Protein AF-A0A4Y2HBX7-F1 (afdb_monomer)

Radius of gyration: 22.75 Å; Cα contacts (8 Å, |Δi|>4): 56; chains: 1; bounding box: 49×30×63 Å

Secondary structure (DSSP, 8-state):
-EEESSSS-GGGTTS-GGGSSS-EEE-S-S---S-EEETTEEE-PPPTT-HHHH-HIIIIIHHHHHHHHHHHHHHHHHHHHHHHHHHHHT-

InterPro domains:
  IPR004875 DDE superfamily endonuclease domain [PF03184] (36-85)

Mean predicted aligned error: 15.39 Å

pLDDT: mean 73.84, std 13.21, range [50.97, 95.75]

Sequence (91 aa):
MIIGKSKKPTGFKNVNISSLPVYYRNQKSAWDEEQLASGEIKAYFLLPNVTSLLQPLDQDALENLKLNYRKKLLGKLIEDLEEQRATECLK

Foldseek 3Di:
DAEEQDPQDPVCVPPDQVPDPDDYYHDNDLPPPPFPDPDPDTDDRDDPPCCQVPPPCVPPVVVVVVVVVVVVVVVVVVVVVVVVVVVVVVD

Solvent-accessible surface area (backbone atoms only — not comparable to full-atom values): 5776 Å² total; per-residue (Å²): 117,48,77,40,66,49,88,70,45,78,96,46,72,90,50,68,60,86,77,44,101,47,59,74,44,64,39,86,67,89,75,74,77,70,69,55,56,6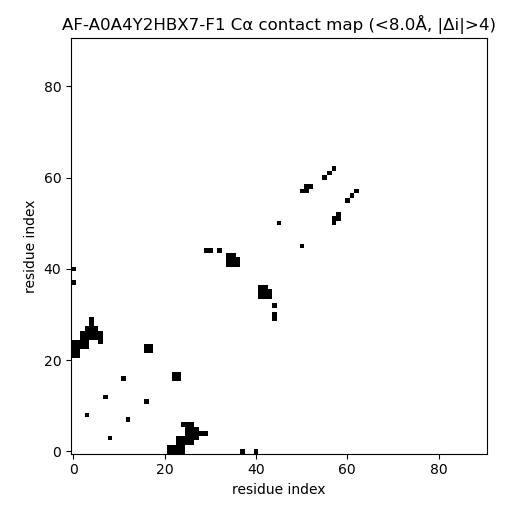7,80,90,50,75,56,78,82,77,62,92,91,43,57,69,82,72,31,68,59,65,45,56,54,46,46,53,51,52,52,53,49,52,54,53,51,51,50,52,54,51,51,56,53,53,52,53,50,54,62,57,77,76,109

Organism: Araneus ventricosus (NCBI:txid182803)

Structure (mmCIF, N/CA/C/O backbone):
data_AF-A0A4Y2HBX7-F1
#
_entry.id   AF-A0A4Y2HBX7-F1
#
loop_
_atom_site.group_PDB
_atom_site.id
_atom_site.type_symbol
_atom_site.label_atom_id
_atom_site.label_alt_id
_atom_site.label_comp_id
_atom_site.label_asym_id
_atom_site.label_entity_id
_atom_site.label_seq_id
_atom_site.pdbx_PDB_ins_code
_atom_site.Cartn_x
_atom_site.Cartn_y
_atom_site.Cartn_z
_atom_site.occupancy
_atom_site.B_iso_or_equiv
_atom_site.auth_seq_id
_atom_site.auth_comp_id
_atom_site.auth_asym_id
_atom_site.auth_atom_id
_atom_site.pdbx_PDB_model_num
ATOM 1 N N . MET A 1 1 ? 2.001 -5.652 -18.010 1.00 65.75 1 MET A N 1
ATOM 2 C CA . MET A 1 1 ? 2.790 -6.825 -17.570 1.00 65.75 1 MET A CA 1
ATOM 3 C C . MET A 1 1 ? 3.143 -6.637 -16.102 1.00 65.75 1 MET A C 1
ATOM 5 O O . MET A 1 1 ? 3.623 -5.567 -15.761 1.00 65.75 1 MET A O 1
ATOM 9 N N . ILE A 1 2 ? 2.861 -7.617 -15.241 1.00 70.50 2 ILE A N 1
ATOM 10 C CA . ILE A 1 2 ? 3.171 -7.595 -13.801 1.00 70.50 2 ILE A CA 1
ATOM 11 C C . ILE A 1 2 ? 4.300 -8.594 -13.538 1.00 70.50 2 ILE A C 1
ATOM 13 O O . ILE A 1 2 ? 4.226 -9.741 -13.972 1.00 70.50 2 ILE A O 1
ATOM 17 N N . ILE A 1 3 ? 5.339 -8.178 -12.818 1.00 74.62 3 ILE A N 1
ATOM 18 C CA . ILE A 1 3 ? 6.492 -9.028 -12.496 1.00 74.62 3 ILE A CA 1
ATOM 19 C C . ILE A 1 3 ? 6.580 -9.163 -10.982 1.00 74.62 3 ILE A C 1
ATOM 21 O O . ILE A 1 3 ? 6.463 -8.175 -10.260 1.00 74.62 3 ILE A O 1
ATOM 25 N N . GLY A 1 4 ? 6.753 -10.386 -10.485 1.00 74.12 4 GLY A N 1
ATOM 26 C CA . GLY A 1 4 ? 6.772 -10.638 -9.049 1.00 74.12 4 GLY A CA 1
ATOM 27 C C . GLY A 1 4 ? 7.722 -11.746 -8.620 1.00 74.12 4 GLY A C 1
ATOM 28 O O . GLY A 1 4 ? 8.070 -12.648 -9.375 1.00 74.12 4 GLY A O 1
ATOM 29 N N . LYS A 1 5 ? 8.119 -11.685 -7.349 1.00 75.31 5 LYS A N 1
ATOM 30 C CA . LYS A 1 5 ? 9.071 -12.616 -6.729 1.00 75.31 5 LYS A CA 1
ATOM 31 C C . LYS A 1 5 ? 8.540 -14.027 -6.538 1.00 75.31 5 LYS A C 1
ATOM 33 O O . LYS A 1 5 ? 9.284 -15.000 -6.650 1.00 75.31 5 LYS A O 1
ATOM 38 N N . SER A 1 6 ? 7.253 -14.139 -6.224 1.00 80.00 6 SER A N 1
ATOM 39 C CA . SER A 1 6 ? 6.604 -15.413 -5.926 1.00 80.00 6 SER A CA 1
ATOM 40 C C . SER A 1 6 ? 6.034 -16.038 -7.189 1.00 80.00 6 SER A C 1
ATOM 42 O O . SER A 1 6 ? 5.468 -15.345 -8.022 1.00 80.00 6 SER A O 1
ATOM 44 N N . LYS A 1 7 ? 6.157 -17.355 -7.357 1.00 80.25 7 LYS A N 1
ATOM 45 C CA . LYS A 1 7 ? 5.525 -18.046 -8.492 1.00 80.25 7 LYS A CA 1
ATOM 46 C C . LYS A 1 7 ? 3.999 -18.061 -8.353 1.00 80.25 7 LYS A C 1
ATOM 48 O O . LYS A 1 7 ? 3.289 -18.104 -9.350 1.00 80.25 7 LYS A O 1
ATOM 53 N N . LYS A 1 8 ? 3.512 -17.992 -7.109 1.00 82.62 8 LYS A N 1
ATOM 54 C CA . LYS A 1 8 ? 2.096 -17.911 -6.747 1.00 82.62 8 LYS A CA 1
ATOM 55 C C . LYS A 1 8 ? 1.908 -16.778 -5.729 1.00 82.62 8 LYS A C 1
ATOM 57 O O . LYS A 1 8 ? 2.024 -17.012 -4.521 1.00 82.62 8 LYS A O 1
ATOM 62 N N . PRO A 1 9 ? 1.717 -15.530 -6.190 1.00 82.81 9 PRO A N 1
ATOM 63 C CA . PRO A 1 9 ? 1.555 -14.384 -5.303 1.00 82.81 9 PRO A CA 1
ATOM 64 C C . PRO A 1 9 ? 0.345 -14.558 -4.382 1.00 82.81 9 PRO A C 1
ATOM 66 O O . PRO A 1 9 ? -0.701 -15.071 -4.778 1.00 82.81 9 PRO A O 1
ATOM 69 N N . THR A 1 10 ? 0.500 -14.122 -3.134 1.00 79.06 10 THR A N 1
ATOM 70 C CA . THR A 1 10 ? -0.497 -14.283 -2.068 1.00 79.06 10 THR A CA 1
ATOM 71 C C . THR A 1 10 ? -1.836 -13.645 -2.419 1.00 79.06 10 THR A C 1
ATOM 73 O O . THR A 1 10 ? -2.866 -14.287 -2.232 1.00 79.06 10 THR A O 1
ATOM 76 N N . GLY A 1 11 ? -1.812 -12.449 -3.014 1.00 76.69 11 GLY A N 1
ATOM 77 C CA . GLY A 1 11 ? -3.006 -11.727 -3.469 1.00 76.69 11 GLY A CA 1
ATOM 78 C C . GLY A 1 11 ? -3.771 -12.388 -4.622 1.00 76.69 11 GLY A C 1
ATOM 79 O O . GLY A 1 11 ? -4.895 -11.994 -4.897 1.00 76.69 11 GLY A O 1
ATOM 80 N N . PHE A 1 12 ? -3.208 -13.417 -5.266 1.00 78.56 12 PHE A N 1
ATOM 81 C CA . PHE A 1 12 ? -3.846 -14.142 -6.372 1.00 78.56 12 PHE A CA 1
ATOM 82 C C . PHE A 1 12 ? -3.887 -15.657 -6.130 1.00 78.56 12 PHE A C 1
ATOM 84 O O . PHE A 1 12 ? -3.995 -16.440 -7.070 1.00 78.56 12 PHE A O 1
ATOM 91 N N . LYS A 1 13 ? -3.800 -16.113 -4.871 1.00 78.69 13 LYS A N 1
ATOM 92 C CA . LYS A 1 13 ? -3.748 -17.552 -4.539 1.00 78.69 13 LYS A CA 1
ATOM 93 C C . LYS A 1 13 ? -4.939 -18.359 -5.070 1.00 78.69 13 LYS A C 1
ATOM 95 O O . LYS A 1 13 ? -4.750 -19.537 -5.382 1.00 78.69 13 LYS A O 1
ATOM 100 N N . ASN A 1 14 ? -6.099 -17.711 -5.190 1.00 83.25 14 ASN A N 1
ATOM 101 C CA . ASN A 1 14 ? -7.374 -18.295 -5.618 1.00 83.25 14 ASN A CA 1
ATOM 102 C C . ASN A 1 14 ? -7.873 -17.720 -6.954 1.00 83.25 14 ASN A C 1
ATOM 104 O O . ASN A 1 14 ? -9.034 -17.899 -7.305 1.00 83.25 14 ASN A O 1
ATOM 108 N N . VAL A 1 15 ? -7.017 -17.001 -7.683 1.00 81.94 15 VAL A N 1
ATOM 109 C CA . VAL A 1 15 ? -7.352 -16.417 -8.984 1.00 81.94 15 VA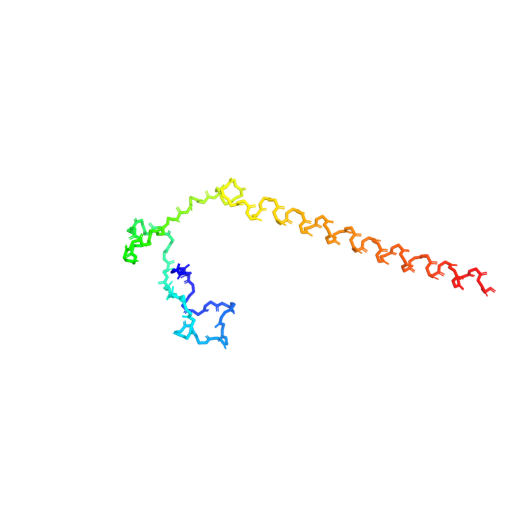L A CA 1
ATOM 110 C C . VAL A 1 15 ? -6.554 -17.143 -10.055 1.00 81.94 15 VAL A C 1
ATOM 112 O O . VAL A 1 15 ? -5.360 -17.399 -9.881 1.00 81.94 15 VAL A O 1
ATOM 115 N N . ASN A 1 16 ? -7.202 -17.474 -11.173 1.00 81.62 16 ASN A N 1
ATOM 116 C CA . ASN A 1 16 ? -6.480 -17.981 -12.325 1.00 81.62 16 ASN A CA 1
ATOM 117 C C . ASN A 1 16 ? -5.695 -16.828 -12.970 1.00 81.62 16 ASN A C 1
ATOM 119 O O . ASN A 1 16 ? -6.250 -15.932 -13.593 1.00 81.62 16 ASN A O 1
ATOM 123 N N . ILE A 1 17 ? -4.379 -16.841 -12.792 1.00 76.50 17 ILE A N 1
ATOM 124 C CA . ILE A 1 17 ? -3.486 -15.795 -13.295 1.00 76.50 17 ILE A CA 1
ATOM 125 C C . ILE A 1 17 ? -3.522 -15.695 -14.828 1.00 76.50 17 ILE A C 1
ATOM 127 O O . ILE A 1 17 ? -3.367 -14.597 -15.352 1.00 76.50 17 ILE A O 1
ATOM 131 N N . SER A 1 18 ? -3.765 -16.797 -15.552 1.00 77.94 18 SER A N 1
ATOM 132 C CA . SER A 1 18 ? -3.855 -16.762 -17.018 1.00 77.94 18 SER A CA 1
ATOM 133 C C . SER A 1 18 ? -5.176 -16.197 -17.536 1.00 77.94 18 SER A C 1
ATOM 135 O O . SER A 1 18 ? -5.247 -15.834 -18.705 1.00 77.94 18 SER A O 1
ATOM 137 N N . SER A 1 19 ? -6.208 -16.094 -16.692 1.00 82.56 19 SER A N 1
ATOM 138 C CA . SER A 1 19 ? -7.481 -15.469 -17.067 1.00 82.56 19 SER A CA 1
ATOM 139 C C . SER A 1 19 ? -7.507 -13.962 -16.812 1.00 82.56 19 SER A C 1
ATOM 141 O O . SER A 1 19 ? -8.505 -13.312 -17.111 1.00 82.56 19 SER A O 1
ATOM 143 N N . LEU A 1 20 ? -6.453 -13.395 -16.219 1.00 78.25 20 LEU A N 1
ATOM 144 C CA . LEU A 1 20 ? -6.350 -11.954 -16.032 1.00 78.25 20 LEU A CA 1
ATOM 145 C C . LEU A 1 20 ? -5.962 -11.294 -17.363 1.00 78.25 20 LEU A C 1
ATOM 147 O O . LEU A 1 20 ? -5.093 -11.813 -18.063 1.00 78.25 20 LEU A O 1
ATOM 151 N N . PRO A 1 21 ? -6.490 -10.098 -17.683 1.00 77.38 21 PRO A N 1
ATOM 152 C CA . PRO A 1 21 ? -6.079 -9.323 -18.861 1.00 77.38 21 PRO A CA 1
ATOM 153 C C . PRO A 1 21 ? -4.651 -8.754 -18.729 1.00 77.38 21 PRO A C 1
ATOM 155 O O . PRO A 1 21 ? -4.265 -7.818 -19.425 1.00 77.38 21 PRO A O 1
ATOM 158 N N . VAL A 1 22 ? -3.857 -9.284 -17.796 1.00 71.06 22 VAL A N 1
ATOM 159 C CA . VAL A 1 22 ? -2.534 -8.799 -17.435 1.00 71.06 22 VAL A CA 1
ATOM 160 C C . VAL A 1 22 ? -1.585 -9.984 -17.290 1.00 71.06 22 VAL A C 1
ATOM 162 O O . VAL A 1 22 ? -1.749 -10.827 -16.413 1.00 71.06 22 VAL A O 1
ATOM 165 N N . TYR A 1 23 ? 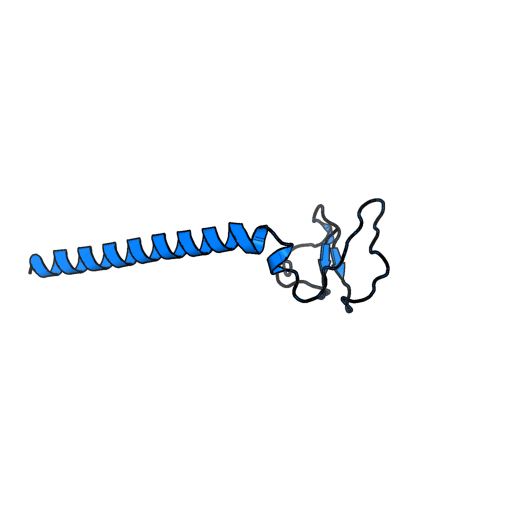-0.548 -10.011 -18.130 1.00 75.00 23 TYR A N 1
ATOM 166 C CA . TYR A 1 23 ? 0.489 -11.042 -18.101 1.00 75.00 23 TYR A CA 1
ATOM 167 C C . TYR A 1 23 ? 1.341 -10.945 -16.827 1.00 75.00 23 TYR A C 1
ATOM 169 O O . TYR A 1 23 ? 1.955 -9.900 -16.583 1.00 75.00 23 TYR A O 1
ATOM 177 N N . TYR A 1 24 ? 1.389 -12.025 -16.041 1.00 79.88 24 TYR A N 1
ATOM 178 C CA . TYR A 1 24 ? 2.205 -12.147 -14.830 1.00 79.88 24 TYR A CA 1
ATOM 179 C C . TYR A 1 24 ? 3.449 -13.008 -15.078 1.00 79.88 24 TYR A C 1
ATOM 181 O O . TYR A 1 24 ? 3.331 -14.146 -15.531 1.00 79.88 24 TYR A O 1
ATOM 189 N N . ARG A 1 25 ? 4.635 -12.514 -14.706 1.00 78.00 25 ARG A N 1
ATOM 190 C CA . ARG A 1 25 ? 5.899 -13.267 -14.779 1.00 78.00 25 ARG A CA 1
ATOM 191 C C . ARG A 1 25 ? 6.555 -13.374 -13.404 1.00 78.00 25 ARG A C 1
ATOM 193 O O . ARG A 1 25 ? 6.709 -12.380 -12.697 1.00 78.00 25 ARG A O 1
ATOM 200 N N . ASN A 1 26 ? 6.983 -14.582 -13.039 1.00 80.56 26 ASN A N 1
ATOM 201 C CA . ASN A 1 26 ? 7.800 -14.797 -11.848 1.00 80.56 26 ASN A CA 1
ATOM 202 C C . ASN A 1 26 ? 9.281 -14.501 -12.130 1.00 80.56 26 ASN A C 1
ATOM 204 O O . ASN A 1 26 ? 9.822 -15.027 -13.100 1.00 80.56 26 ASN A O 1
ATOM 208 N N . GLN A 1 27 ? 9.943 -13.746 -11.252 1.00 74.00 27 GLN A N 1
ATOM 209 C CA . GLN A 1 27 ? 11.386 -13.512 -11.302 1.00 74.00 27 GLN A CA 1
ATOM 210 C C . GLN A 1 27 ? 11.997 -13.618 -9.902 1.00 74.00 27 GLN A C 1
ATOM 212 O O . GLN A 1 27 ? 11.617 -12.892 -8.984 1.00 74.00 27 GLN A O 1
ATOM 217 N N . LYS A 1 28 ? 12.935 -14.554 -9.721 1.00 66.75 28 LYS A N 1
ATOM 218 C CA . LYS A 1 28 ? 13.536 -14.848 -8.408 1.00 66.75 28 LYS A CA 1
ATOM 219 C C . LYS A 1 28 ? 14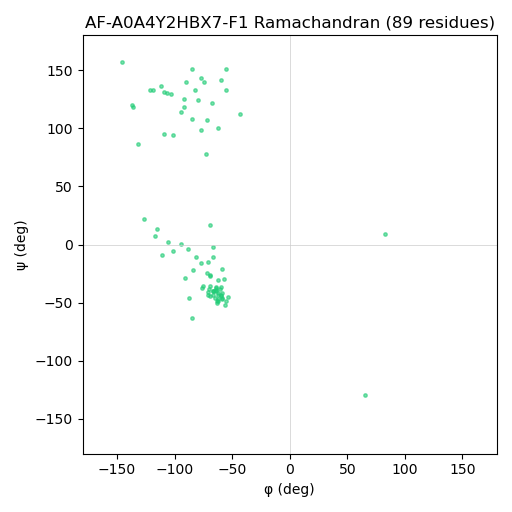.473 -13.718 -7.944 1.00 66.75 28 LYS A C 1
ATOM 221 O O . LYS A 1 28 ? 14.390 -13.263 -6.801 1.00 66.75 28 LYS A O 1
ATOM 226 N N . SER A 1 29 ? 15.299 -13.195 -8.841 1.00 62.09 29 SER A N 1
ATOM 227 C CA . SER A 1 29 ? 16.170 -12.022 -8.660 1.00 62.09 29 SER A CA 1
ATOM 228 C C . SER A 1 29 ? 15.394 -10.725 -8.935 1.00 62.09 29 SER A C 1
ATOM 230 O O . SER A 1 29 ? 14.382 -10.726 -9.619 1.00 62.09 29 SER A O 1
ATOM 232 N N . ALA A 1 30 ? 15.753 -9.608 -8.298 1.00 55.69 30 ALA A N 1
ATOM 233 C CA . ALA A 1 30 ? 15.159 -8.290 -8.614 1.00 55.69 30 ALA A CA 1
ATOM 234 C C . ALA A 1 30 ? 16.116 -7.471 -9.488 1.00 55.69 30 ALA A C 1
ATOM 236 O O . ALA A 1 30 ? 15.804 -6.346 -9.841 1.00 55.69 30 ALA A O 1
ATOM 237 N N . TRP A 1 31 ? 17.318 -8.010 -9.698 1.00 55.81 31 TRP A N 1
ATOM 238 C CA . TRP A 1 31 ? 18.514 -7.272 -10.086 1.00 55.81 31 TRP A CA 1
ATOM 239 C C . TRP A 1 31 ? 19.013 -7.724 -11.458 1.00 55.81 31 TRP A C 1
ATOM 241 O O . TRP A 1 31 ? 20.079 -7.303 -11.883 1.00 55.81 31 TRP A O 1
ATOM 251 N N . ASP A 1 32 ? 18.248 -8.575 -12.149 1.00 51.66 32 ASP A N 1
ATOM 252 C CA . ASP A 1 32 ? 18.513 -8.812 -13.561 1.00 51.66 32 ASP A CA 1
ATOM 253 C C . ASP A 1 32 ? 17.974 -7.599 -14.320 1.00 51.66 32 ASP A C 1
ATOM 255 O O . ASP A 1 32 ? 16.769 -7.447 -14.529 1.00 51.66 32 ASP A O 1
ATOM 259 N N . GLU A 1 33 ? 18.917 -6.711 -14.631 1.00 52.75 33 GLU A N 1
ATOM 260 C CA . GLU A 1 33 ? 18.815 -5.475 -15.413 1.00 52.75 33 GLU A CA 1
ATOM 261 C C . GLU A 1 33 ? 18.493 -5.709 -16.891 1.00 52.75 33 GLU A C 1
ATOM 263 O O . GLU A 1 33 ? 18.343 -4.749 -17.650 1.00 52.75 33 GLU A O 1
ATOM 268 N N . GLU A 1 34 ? 18.390 -6.970 -17.316 1.00 57.12 34 GLU A N 1
ATOM 269 C CA . GLU A 1 34 ? 17.967 -7.305 -18.664 1.00 57.12 34 GLU A CA 1
ATOM 270 C C . GLU A 1 34 ? 16.543 -6.778 -18.833 1.00 57.12 34 GLU A C 1
ATOM 272 O O . GLU A 1 34 ? 15.588 -7.335 -18.286 1.00 57.12 34 GLU A O 1
ATOM 277 N N . GLN A 1 35 ? 16.442 -5.615 -19.488 1.00 55.81 35 GLN A N 1
ATOM 278 C CA . GLN A 1 35 ? 15.217 -4.846 -19.633 1.00 55.81 35 GLN A CA 1
ATOM 279 C C . GLN A 1 35 ? 14.082 -5.803 -19.961 1.00 55.81 35 GLN A C 1
ATOM 281 O O . GLN A 1 35 ? 14.065 -6.427 -21.022 1.00 55.81 35 GLN A O 1
ATOM 286 N N . LEU A 1 36 ? 13.146 -5.937 -19.019 1.00 57.88 36 LEU A N 1
ATOM 287 C CA . LEU A 1 36 ? 11.983 -6.797 -19.168 1.00 57.88 36 LEU A CA 1
ATOM 288 C C . LEU A 1 36 ? 11.042 -6.118 -20.156 1.00 57.88 36 LEU A C 1
ATOM 290 O O . LEU A 1 36 ? 10.079 -5.451 -19.777 1.00 57.88 36 LEU A O 1
ATOM 294 N N . ALA A 1 37 ? 11.387 -6.247 -21.429 1.00 55.03 37 ALA A N 1
ATOM 295 C CA . ALA A 1 37 ? 10.635 -5.764 -22.560 1.00 55.03 37 ALA A CA 1
ATOM 296 C C . ALA A 1 37 ? 9.760 -6.916 -23.056 1.00 55.03 37 ALA A C 1
ATOM 298 O O . ALA A 1 37 ? 10.248 -7.944 -23.521 1.00 55.03 37 ALA A O 1
ATOM 299 N N . SER A 1 38 ? 8.447 -6.751 -22.923 1.00 59.25 38 SER A N 1
ATOM 300 C CA . SER A 1 38 ? 7.476 -7.567 -23.651 1.00 59.25 38 SER A CA 1
ATOM 301 C C . SER A 1 38 ? 6.842 -6.653 -24.690 1.00 59.25 38 SER A C 1
ATOM 303 O O . SER A 1 38 ? 5.958 -5.856 -24.367 1.00 59.25 38 SER A O 1
ATOM 305 N N . GLY A 1 39 ? 7.386 -6.687 -25.908 1.00 69.88 39 GLY A N 1
ATOM 306 C CA . GLY A 1 39 ? 7.064 -5.714 -26.953 1.00 69.88 39 GLY A CA 1
ATOM 307 C C . GLY A 1 39 ? 7.525 -4.299 -26.582 1.00 69.88 39 GLY A C 1
ATOM 308 O O . GLY A 1 39 ? 8.670 -4.098 -26.188 1.00 69.88 39 GLY A O 1
ATOM 309 N N . GLU A 1 40 ? 6.624 -3.319 -26.687 1.00 65.44 40 GLU A N 1
ATOM 310 C CA . GLU A 1 40 ? 6.904 -1.898 -26.411 1.00 65.44 40 GLU A CA 1
ATOM 311 C C . GLU A 1 40 ? 6.870 -1.529 -24.917 1.00 65.44 40 GLU A C 1
ATOM 313 O O . GLU A 1 40 ? 7.275 -0.432 -24.52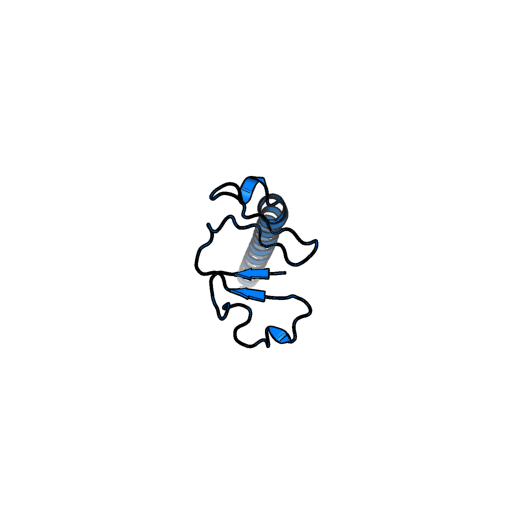9 1.00 65.44 40 GLU A O 1
ATOM 318 N N . ILE A 1 41 ? 6.394 -2.429 -24.051 1.00 66.81 41 ILE A N 1
ATOM 319 C CA . ILE A 1 41 ? 6.261 -2.146 -22.620 1.00 66.81 41 ILE A CA 1
ATOM 320 C C . ILE A 1 41 ? 7.597 -2.422 -21.932 1.00 66.81 41 ILE A C 1
ATOM 322 O O . ILE A 1 41 ? 7.978 -3.579 -21.740 1.00 66.81 41 ILE A O 1
ATOM 326 N N . LYS A 1 42 ? 8.274 -1.346 -21.521 1.00 61.06 42 LYS A N 1
ATOM 327 C CA . LYS A 1 42 ? 9.515 -1.388 -20.741 1.00 61.06 42 LYS A CA 1
ATOM 328 C C . LYS A 1 42 ? 9.197 -1.344 -19.252 1.00 61.06 42 LYS A C 1
ATOM 330 O O . 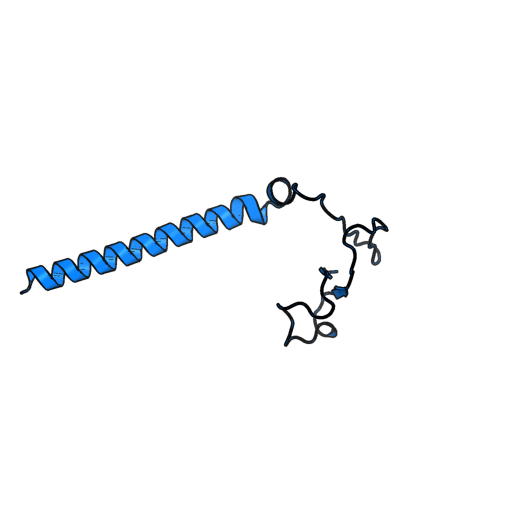LYS A 1 42 ? 8.622 -0.372 -18.765 1.00 61.06 42 LYS A O 1
ATOM 335 N N . ALA A 1 43 ? 9.567 -2.393 -18.525 1.00 64.44 43 ALA A N 1
ATOM 336 C CA . ALA A 1 43 ? 9.552 -2.369 -17.069 1.00 64.44 43 ALA A CA 1
ATOM 337 C C . ALA A 1 43 ? 10.921 -1.915 -16.547 1.00 64.44 43 ALA A C 1
ATOM 339 O O . ALA A 1 43 ? 11.943 -2.510 -16.881 1.00 64.44 43 ALA A O 1
ATOM 340 N N . TYR A 1 44 ? 10.926 -0.875 -15.715 1.00 61.97 44 TYR A N 1
ATOM 341 C CA . TYR A 1 44 ? 12.113 -0.390 -15.014 1.00 61.97 44 TYR A CA 1
ATOM 342 C C . TYR A 1 44 ? 12.016 -0.782 -13.540 1.00 61.97 44 TYR A C 1
ATOM 344 O O . TYR A 1 44 ? 10.988 -0.546 -12.901 1.00 61.97 44 TYR A O 1
ATOM 352 N N . PHE A 1 45 ? 13.075 -1.380 -12.993 1.00 63.69 45 PHE A N 1
ATOM 353 C CA . PHE A 1 45 ? 13.195 -1.555 -11.549 1.00 63.69 45 PHE A CA 1
ATOM 354 C C . PHE A 1 45 ? 13.671 -0.239 -10.938 1.00 63.69 45 PHE A C 1
ATOM 356 O O . PHE A 1 45 ? 14.698 0.305 -11.339 1.00 63.69 45 PHE A O 1
ATOM 363 N N . LEU A 1 46 ? 12.913 0.282 -9.976 1.00 58.53 46 LEU A N 1
ATOM 364 C CA . LEU A 1 46 ? 13.361 1.413 -9.175 1.00 58.53 46 LEU A CA 1
ATOM 365 C C . LEU A 1 46 ? 14.418 0.925 -8.181 1.00 58.53 46 LEU A C 1
ATOM 367 O O . LEU A 1 46 ? 14.286 -0.166 -7.617 1.00 58.53 46 LEU A O 1
ATOM 371 N N . LEU A 1 47 ? 15.462 1.730 -7.975 1.00 58.94 47 LEU A N 1
ATOM 372 C CA . LEU A 1 47 ? 16.503 1.425 -7.000 1.00 58.94 47 LEU A CA 1
ATOM 373 C C . LEU A 1 47 ? 15.891 1.206 -5.602 1.00 58.94 47 LEU A C 1
ATOM 375 O O . LEU A 1 47 ? 14.860 1.800 -5.262 1.00 58.94 47 LEU A O 1
ATOM 379 N N . PRO A 1 48 ? 16.525 0.377 -4.757 1.00 53.22 48 PRO A N 1
ATOM 380 C CA . PRO A 1 48 ? 16.138 0.283 -3.359 1.00 53.22 48 PRO A CA 1
ATOM 381 C C . PRO A 1 48 ? 16.188 1.685 -2.734 1.00 53.22 48 PRO A C 1
ATOM 383 O O . PRO A 1 48 ? 17.172 2.400 -2.912 1.00 53.22 48 PRO A O 1
ATOM 386 N N . ASN A 1 49 ? 15.142 2.063 -1.995 1.00 57.59 49 ASN A N 1
ATOM 387 C CA . ASN A 1 49 ? 15.015 3.322 -1.239 1.00 57.59 49 ASN A CA 1
ATOM 388 C C . ASN A 1 49 ? 14.562 4.587 -2.003 1.00 57.59 49 ASN A C 1
ATOM 390 O O . ASN A 1 49 ? 14.546 5.656 -1.401 1.00 57.59 49 ASN A O 1
ATOM 394 N N . VAL A 1 50 ? 14.127 4.499 -3.267 1.00 57.09 50 VAL A N 1
ATOM 395 C CA . VAL A 1 50 ? 13.465 5.631 -3.972 1.00 57.09 50 VAL A CA 1
ATOM 396 C C . VAL A 1 50 ? 11.950 5.467 -4.132 1.00 57.09 50 VAL A C 1
ATOM 398 O O . VAL A 1 50 ? 11.294 6.336 -4.702 1.00 57.09 50 VAL A O 1
ATOM 401 N N . THR A 1 51 ? 11.374 4.387 -3.595 1.00 58.31 51 THR A N 1
ATOM 402 C CA . THR A 1 51 ? 9.930 4.102 -3.652 1.00 58.31 51 THR A CA 1
ATOM 403 C C . THR A 1 51 ? 9.099 5.264 -3.118 1.00 58.31 51 THR A C 1
ATOM 405 O O . THR A 1 51 ? 8.184 5.717 -3.786 1.00 58.31 51 THR A O 1
ATOM 408 N N . SER A 1 52 ? 9.477 5.856 -1.989 1.00 54.03 52 SER A N 1
ATOM 409 C CA . SER A 1 52 ? 8.735 6.976 -1.398 1.00 54.03 52 SER A CA 1
A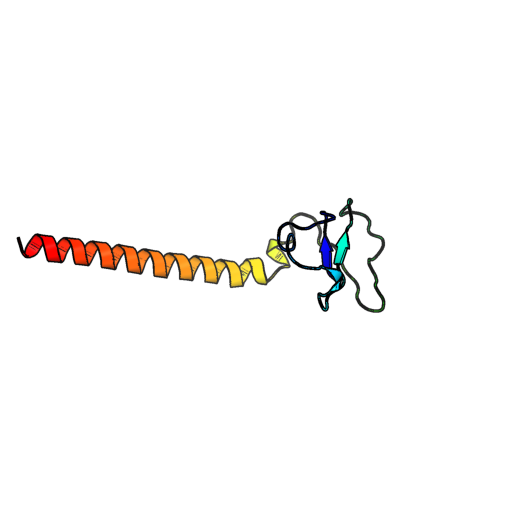TOM 410 C C . SER A 1 52 ? 8.864 8.301 -2.158 1.00 54.03 52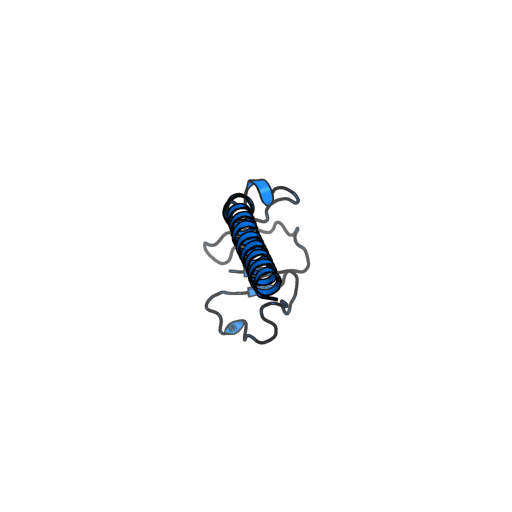 SER A C 1
ATOM 412 O O . SER A 1 52 ? 7.969 9.121 -2.041 1.00 54.03 52 SER A O 1
ATOM 414 N N . LEU A 1 53 ? 9.940 8.519 -2.924 1.00 56.69 53 LEU A N 1
ATOM 415 C CA . LEU A 1 53 ? 10.195 9.769 -3.663 1.00 56.69 53 LEU A CA 1
ATOM 416 C C . LEU A 1 53 ? 9.629 9.744 -5.092 1.00 56.69 53 LEU A C 1
ATOM 418 O O . LEU A 1 53 ? 9.311 10.789 -5.650 1.00 56.69 53 LEU A O 1
ATOM 422 N N . LEU A 1 54 ? 9.535 8.556 -5.697 1.00 56.69 54 LEU A N 1
ATOM 423 C CA . LEU A 1 54 ? 9.106 8.365 -7.088 1.00 56.69 54 LEU A CA 1
ATOM 424 C C . LEU A 1 54 ? 7.739 7.685 -7.226 1.00 56.69 54 LEU A C 1
ATOM 426 O O . LEU A 1 54 ? 7.216 7.623 -8.338 1.00 56.69 54 LEU A O 1
ATOM 430 N N . GLN A 1 55 ? 7.149 7.168 -6.144 1.00 65.94 55 GLN A N 1
ATOM 431 C CA . GLN A 1 55 ? 5.796 6.610 -6.172 1.00 65.94 55 GLN A CA 1
ATOM 432 C C . GLN A 1 55 ? 4.804 7.627 -5.590 1.00 65.94 55 GLN A C 1
ATOM 434 O O . GLN A 1 55 ? 4.569 7.632 -4.382 1.00 65.94 55 GLN A O 1
ATOM 439 N N . PRO A 1 56 ? 4.160 8.460 -6.432 1.00 57.50 56 PRO A N 1
ATOM 440 C CA . PRO A 1 56 ? 3.189 9.462 -5.971 1.00 57.50 56 PRO A CA 1
ATOM 441 C C . PRO A 1 56 ? 2.003 8.847 -5.207 1.00 57.50 56 PRO A C 1
ATOM 443 O O . PRO A 1 56 ? 1.350 9.515 -4.410 1.00 57.50 56 PRO A O 1
ATOM 446 N N . LEU A 1 57 ? 1.747 7.548 -5.405 1.00 65.12 57 LEU A N 1
ATOM 447 C CA . LEU A 1 57 ? 0.730 6.789 -4.680 1.00 65.12 57 LEU A CA 1
ATOM 448 C C . LEU A 1 57 ? 1.049 6.648 -3.183 1.00 65.12 57 LEU A C 1
ATOM 450 O O . LEU A 1 57 ? 0.154 6.746 -2.342 1.00 65.12 57 LEU A O 1
ATOM 454 N N . ASP A 1 58 ? 2.316 6.419 -2.853 1.00 63.38 58 ASP A N 1
ATOM 455 C CA . ASP A 1 58 ? 2.736 6.151 -1.480 1.00 63.38 58 ASP A CA 1
ATOM 456 C C . ASP A 1 58 ? 2.956 7.436 -0.679 1.00 63.38 58 ASP A C 1
ATOM 458 O O . ASP A 1 58 ? 2.877 7.402 0.550 1.00 63.38 58 ASP A O 1
ATOM 462 N N . GLN A 1 59 ? 3.183 8.563 -1.362 1.00 66.69 59 GLN A N 1
ATOM 463 C CA . GLN A 1 59 ? 3.356 9.863 -0.723 1.00 66.69 59 GLN A CA 1
ATOM 464 C C . GLN A 1 59 ? 2.004 10.543 -0.460 1.00 66.69 59 GLN A C 1
ATOM 466 O O . GLN A 1 59 ? 1.613 10.661 0.696 1.00 66.69 59 GLN A O 1
ATOM 471 N N . ASP A 1 60 ? 1.222 10.880 -1.490 1.00 73.12 60 ASP A N 1
ATOM 472 C CA . ASP A 1 60 ? 0.003 11.683 -1.293 1.00 73.12 60 ASP A CA 1
ATOM 473 C C . ASP A 1 60 ? -1.236 10.842 -0.979 1.00 73.12 60 ASP A C 1
ATOM 475 O O . ASP A 1 60 ? -2.016 11.155 -0.073 1.00 73.12 60 ASP A O 1
ATOM 479 N N . ALA A 1 61 ? -1.468 9.764 -1.731 1.00 80.31 61 ALA A N 1
ATOM 480 C CA . ALA A 1 61 ? -2.706 9.002 -1.583 1.00 80.31 61 ALA A CA 1
ATOM 481 C C . ALA A 1 61 ? -2.728 8.221 -0.260 1.00 80.31 61 ALA A C 1
ATOM 483 O O . ALA A 1 61 ? -3.752 8.196 0.428 1.00 80.31 61 ALA A O 1
ATOM 484 N N . LEU A 1 62 ? -1.598 7.626 0.133 1.00 84.12 62 LEU A N 1
ATOM 485 C CA . LEU A 1 62 ? -1.486 6.897 1.395 1.00 84.12 62 LEU A CA 1
ATOM 486 C C . LEU A 1 62 ? -1.528 7.828 2.615 1.00 84.12 62 LEU A C 1
ATOM 488 O O . LEU A 1 62 ? -2.140 7.469 3.625 1.00 84.12 62 LEU A O 1
ATOM 492 N N . GLU A 1 63 ? -0.915 9.011 2.544 1.00 85.06 63 GLU A N 1
ATOM 493 C CA . GLU A 1 63 ? -0.994 10.009 3.614 1.00 85.06 63 GLU A CA 1
ATOM 494 C C . GLU A 1 63 ? -2.435 10.490 3.811 1.00 85.06 63 GLU A C 1
ATOM 496 O O . GLU A 1 63 ? -2.972 10.391 4.918 1.00 85.06 63 GLU A O 1
ATOM 501 N N . ASN A 1 64 ? -3.111 10.890 2.732 1.00 88.25 64 ASN A N 1
ATOM 502 C CA . ASN A 1 64 ? -4.509 11.317 2.782 1.00 88.25 64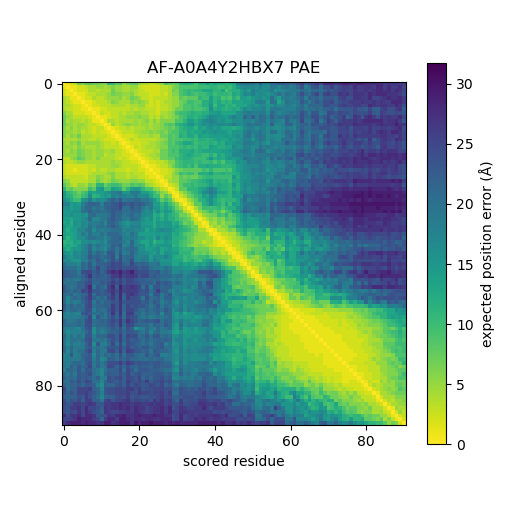 ASN A CA 1
ATOM 503 C C . ASN A 1 64 ? -5.442 10.205 3.275 1.00 88.25 64 ASN A C 1
ATOM 505 O O . ASN A 1 64 ? -6.361 10.456 4.059 1.00 88.25 64 ASN A O 1
ATOM 509 N N . LEU A 1 65 ? -5.198 8.956 2.871 1.00 88.75 65 LEU A N 1
ATOM 510 C CA . LEU A 1 65 ? -5.949 7.804 3.361 1.00 88.75 65 LEU A CA 1
ATOM 511 C C . LEU A 1 65 ? -5.766 7.612 4.873 1.00 88.75 65 LEU A C 1
ATOM 513 O O . LEU A 1 65 ? -6.752 7.444 5.594 1.00 88.75 65 LEU A O 1
ATOM 517 N N . LYS A 1 66 ? -4.523 7.671 5.368 1.00 88.88 66 LYS A N 1
ATOM 518 C CA . LYS A 1 66 ? -4.213 7.560 6.803 1.00 88.88 66 LYS A CA 1
ATOM 519 C C . LYS A 1 66 ? -4.844 8.697 7.606 1.00 88.88 66 LYS A C 1
ATOM 521 O O . LYS A 1 66 ? -5.418 8.439 8.665 1.00 88.88 66 LYS A O 1
ATOM 526 N N . LEU A 1 67 ? -4.771 9.930 7.109 1.00 91.81 67 LEU A N 1
ATOM 527 C CA . LEU A 1 67 ? -5.380 11.102 7.741 1.00 91.81 67 LEU A CA 1
ATOM 528 C C . LEU A 1 67 ? -6.903 10.959 7.826 1.00 91.81 67 LEU A C 1
ATOM 530 O O . LEU A 1 67 ? -7.480 11.102 8.906 1.00 91.81 67 LEU A O 1
ATOM 534 N N . ASN A 1 68 ? -7.549 10.587 6.722 1.00 94.38 68 ASN A N 1
ATOM 535 C CA . ASN A 1 68 ? -8.996 10.389 6.678 1.00 94.38 68 ASN A CA 1
ATOM 536 C C . ASN A 1 68 ? -9.460 9.239 7.578 1.00 94.38 68 ASN A C 1
ATOM 538 O O . ASN A 1 68 ? -10.500 9.351 8.227 1.00 94.38 68 ASN A O 1
ATOM 542 N N . TYR A 1 69 ? -8.688 8.152 7.662 1.00 94.06 69 TYR A N 1
ATOM 543 C CA . TYR A 1 69 ? -8.971 7.053 8.582 1.00 94.06 69 TYR A CA 1
ATOM 544 C C . TYR A 1 69 ? -8.906 7.510 10.043 1.00 94.06 69 TYR A C 1
ATOM 546 O O . TYR A 1 69 ? -9.850 7.275 10.794 1.00 94.06 69 TYR A O 1
ATOM 554 N N . ARG A 1 70 ? -7.836 8.217 10.437 1.00 95.19 70 ARG A N 1
ATOM 555 C CA . ARG A 1 70 ? -7.689 8.749 11.803 1.00 95.19 70 ARG A CA 1
ATOM 556 C C . ARG A 1 70 ? -8.824 9.700 12.164 1.00 95.19 70 ARG A C 1
ATOM 558 O O . ARG A 1 70 ? -9.397 9.562 13.237 1.00 95.19 70 ARG A O 1
ATOM 565 N N . LYS A 1 71 ? -9.193 10.608 11.256 1.00 95.31 71 LYS A N 1
ATOM 566 C CA . LYS A 1 71 ? -10.312 11.536 11.461 1.00 95.31 71 LYS A CA 1
ATOM 567 C C . LYS A 1 71 ? -11.627 10.794 11.708 1.00 95.31 71 LYS A C 1
ATOM 569 O O . LYS A 1 71 ? -12.336 11.117 12.653 1.00 95.31 71 LYS A O 1
ATOM 574 N N . LYS A 1 72 ? -11.934 9.777 10.893 1.00 95.75 72 LYS A N 1
ATOM 575 C CA . LYS A 1 72 ? -13.149 8.962 11.055 1.00 95.75 72 LYS A CA 1
ATOM 576 C C . LYS A 1 72 ? -13.138 8.133 12.338 1.00 95.75 72 LYS A C 1
ATOM 578 O O . LYS A 1 72 ? -14.172 8.012 12.980 1.00 95.75 72 LYS A O 1
ATOM 583 N N . LEU A 1 73 ? -11.993 7.561 12.701 1.00 94.75 73 LEU A N 1
ATOM 584 C CA . LEU A 1 73 ? -11.855 6.764 13.917 1.00 94.75 73 LEU A CA 1
ATOM 585 C C . LEU A 1 73 ? -12.055 7.619 15.172 1.00 94.75 73 LEU A C 1
ATOM 587 O O . LEU A 1 73 ? -12.797 7.221 16.060 1.00 94.75 73 LEU A O 1
ATOM 591 N N . LEU A 1 74 ? -11.427 8.797 15.224 1.00 92.75 74 LEU A N 1
ATOM 592 C CA . LEU A 1 74 ? -11.593 9.729 16.338 1.00 92.75 74 LEU A CA 1
ATOM 593 C C . LEU A 1 74 ? -13.028 10.250 16.434 1.00 92.75 74 LEU A C 1
ATOM 595 O O . LEU A 1 74 ? -13.537 10.347 17.540 1.00 92.75 74 LEU A O 1
ATOM 599 N N . GLY A 1 75 ? -13.684 10.525 15.300 1.00 95.00 75 GLY A N 1
ATOM 600 C CA . GLY A 1 75 ? -15.102 10.898 15.284 1.00 95.00 75 GLY A CA 1
ATOM 601 C C . GLY A 1 75 ? -15.978 9.848 15.965 1.00 95.00 75 GLY A C 1
ATOM 602 O O . GLY A 1 75 ? -16.674 10.172 16.916 1.00 95.00 75 GLY A O 1
ATOM 603 N N . LYS A 1 76 ? -15.841 8.577 15.568 1.00 93.69 76 LYS A N 1
ATOM 604 C CA . LYS A 1 76 ? -16.583 7.468 16.188 1.00 93.69 76 LYS A CA 1
ATOM 605 C C . LYS A 1 76 ? -16.300 7.313 17.681 1.00 93.69 76 LYS A C 1
ATOM 607 O O . LYS A 1 76 ? -17.218 7.142 18.461 1.00 93.69 76 LYS A O 1
ATOM 612 N N . LEU A 1 77 ? -15.034 7.410 18.087 1.00 92.25 77 LEU A N 1
ATOM 613 C CA . LEU A 1 77 ? -14.673 7.307 19.504 1.00 92.25 77 LEU A CA 1
ATOM 614 C C . LEU A 1 77 ? -15.261 8.452 20.338 1.00 92.25 77 LEU A C 1
ATOM 616 O O . LEU A 1 77 ? -15.618 8.240 21.489 1.00 92.25 77 LEU A O 1
ATOM 620 N N . ILE A 1 78 ? -15.336 9.664 19.785 1.00 92.25 78 ILE A N 1
ATOM 621 C CA . ILE A 1 78 ? -15.963 10.805 20.461 1.00 92.25 78 ILE A CA 1
ATOM 622 C C . ILE A 1 78 ? -17.476 10.593 20.559 1.00 92.25 78 ILE A C 1
ATOM 624 O O . ILE A 1 78 ? -18.021 10.792 21.639 1.00 92.25 78 ILE A O 1
ATOM 628 N N . GLU A 1 79 ? -18.122 10.137 19.483 1.00 91.31 79 GLU A N 1
ATOM 629 C CA . GLU A 1 79 ? -19.548 9.773 19.478 1.00 91.31 79 GLU A CA 1
ATOM 630 C C . GLU A 1 79 ? -19.853 8.728 20.567 1.00 91.31 79 GLU A C 1
ATOM 632 O O . GLU A 1 79 ? -20.732 8.947 21.399 1.00 91.31 79 GLU A O 1
ATOM 637 N N . ASP A 1 80 ? -19.055 7.658 20.649 1.00 90.00 80 ASP A N 1
ATOM 638 C CA . ASP A 1 80 ? -19.201 6.608 21.667 1.00 90.00 80 ASP A CA 1
ATOM 639 C C . ASP A 1 80 ? -19.056 7.164 23.104 1.00 90.00 80 ASP A C 1
ATOM 641 O O . ASP A 1 80 ? -19.747 6.730 24.030 1.00 90.00 80 ASP A O 1
ATOM 645 N N . LEU A 1 81 ? -18.160 8.138 23.317 1.00 88.94 81 LEU A N 1
ATOM 646 C CA . LEU A 1 81 ? -17.944 8.780 24.622 1.00 88.94 81 LEU A CA 1
ATOM 647 C C . LEU A 1 81 ? -19.063 9.764 24.995 1.00 88.94 81 LEU A C 1
ATOM 649 O O . LEU A 1 81 ? -19.404 9.892 26.175 1.00 88.94 81 LEU A O 1
ATOM 653 N N . GLU A 1 82 ? -19.625 10.479 24.021 1.00 90.31 82 GLU A N 1
ATOM 654 C CA . GLU A 1 82 ? -20.782 11.356 24.223 1.00 90.31 82 GLU A CA 1
ATOM 655 C C . GLU A 1 82 ? -22.033 10.543 24.571 1.00 90.31 82 GLU A C 1
ATOM 657 O O . GLU A 1 82 ? -22.771 10.913 25.488 1.00 90.31 82 GLU A O 1
ATOM 662 N N . GLU A 1 83 ? -22.229 9.399 23.917 1.00 84.12 83 GLU A N 1
ATOM 663 C CA . GLU A 1 83 ? -23.358 8.505 24.164 1.00 84.12 83 GLU A CA 1
ATOM 664 C C . GLU A 1 83 ? -23.283 7.873 25.563 1.00 84.12 83 GLU A C 1
ATOM 666 O O . GLU A 1 83 ? -24.264 7.906 26.310 1.00 84.12 83 GLU A O 1
ATOM 671 N N . GLN A 1 84 ? -22.094 7.422 25.985 1.00 81.19 84 GLN A N 1
ATOM 672 C CA . GLN A 1 84 ? -21.855 6.935 27.350 1.00 81.19 84 GLN A CA 1
ATOM 673 C C . GLN A 1 84 ? -22.164 7.999 28.412 1.00 81.19 84 GLN A C 1
ATOM 675 O O . GLN A 1 84 ? -22.884 7.717 29.374 1.00 81.19 84 GLN A O 1
ATOM 680 N N . ARG A 1 85 ? -21.697 9.239 28.212 1.00 77.69 85 ARG A N 1
ATOM 681 C CA . ARG A 1 85 ? -21.992 10.368 29.111 1.00 77.69 85 ARG A CA 1
ATOM 682 C C . ARG A 1 85 ? -23.481 10.700 29.180 1.00 77.69 85 ARG A C 1
ATOM 684 O O . ARG A 1 85 ? -23.993 10.945 30.269 1.00 77.69 85 ARG A O 1
ATOM 691 N N . ALA A 1 86 ? -24.191 10.684 28.053 1.00 73.69 86 ALA A N 1
ATOM 692 C CA . ALA A 1 86 ? -25.632 10.931 28.029 1.00 73.69 86 ALA A CA 1
ATOM 693 C C . ALA A 1 86 ? -26.412 9.849 28.798 1.00 73.69 86 ALA A C 1
ATOM 695 O O . ALA A 1 86 ? -27.332 10.173 29.550 1.00 73.69 86 ALA A O 1
ATOM 696 N N . THR A 1 87 ? -26.015 8.575 28.684 1.00 70.69 87 THR A N 1
ATOM 697 C CA . THR A 1 87 ? -26.606 7.485 29.481 1.00 70.69 87 THR A CA 1
ATOM 698 C C . THR A 1 87 ? -26.268 7.533 30.970 1.00 70.69 87 THR A C 1
ATOM 700 O O . THR A 1 87 ? -27.052 7.027 31.771 1.00 70.69 87 THR A O 1
ATOM 703 N N . GLU A 1 88 ? -25.135 8.116 31.368 1.00 75.75 88 GLU A N 1
ATOM 704 C CA . GLU A 1 88 ? -24.804 8.329 32.784 1.00 75.75 88 GLU A CA 1
ATOM 705 C C . GLU A 1 88 ? -25.587 9.493 33.397 1.00 75.75 88 GLU A C 1
ATOM 707 O O . GLU A 1 88 ? -26.028 9.376 34.533 1.00 75.75 88 GLU A O 1
ATOM 712 N N . CYS A 1 89 ? -25.832 10.578 32.655 1.00 58.62 89 CYS A N 1
ATOM 713 C CA . CYS A 1 89 ? -26.631 11.711 33.141 1.00 58.62 89 CYS A CA 1
ATOM 714 C C . CYS A 1 89 ? -28.135 11.414 33.286 1.00 58.62 89 CYS A C 1
ATOM 716 O O . CYS A 1 89 ? -28.848 12.198 33.909 1.00 58.62 89 CYS A O 1
ATOM 718 N N . LEU A 1 90 ? -28.628 10.325 32.689 1.00 60.66 90 LEU A N 1
ATOM 719 C CA . LEU A 1 90 ? -30.026 9.884 32.783 1.00 60.66 90 LEU A CA 1
ATOM 720 C C . LEU A 1 90 ? -30.271 8.840 33.893 1.00 60.66 90 LEU A C 1
ATOM 722 O O . LEU A 1 90 ? -31.404 8.379 34.039 1.00 60.66 90 LEU A O 1
ATOM 726 N N . LYS A 1 91 ? -29.236 8.456 34.651 1.00 50.97 91 LYS A N 1
ATOM 727 C CA . LYS A 1 91 ? -29.328 7.609 35.852 1.00 50.97 91 LYS A CA 1
ATOM 728 C C . LYS A 1 91 ? -29.298 8.456 37.118 1.00 50.97 91 LYS A C 1
ATOM 730 O O . LYS A 1 91 ? -29.940 8.017 38.096 1.00 50.97 91 LYS A O 1
#